Protein AF-A0A7V4W7B2-F1 (afdb_monomer)

Foldseek 3Di:
DVCQVVLAQVNVVVQVVPDDPDDDDDDDPVSVVSSNPRPPPDPDPDCVVVVVVVVVVD

Sequence (58 aa):
TQHYMMLQRNLLYTAVTRARRLVVLVGSKKAIAIAVRNNRINERNTRLALRLSAQASA

Solvent-accessible surface area (backbone atoms only — not comparable to full-atom values): 3826 Å² total; per-residue (Å²): 123,94,59,62,93,64,40,27,30,70,54,54,50,53,62,59,68,70,44,91,86,72,83,83,91,83,81,56,70,66,56,52,52,46,10,64,67,33,67,74,75,75,85,70,96,66,65,62,67,62,54,54,57,58,60,76,74,110

Structure (mmCIF, N/CA/C/O backbone):
data_AF-A0A7V4W7B2-F1
#
_entry.id   AF-A0A7V4W7B2-F1
#
loop_
_atom_site.group_PDB
_atom_site.id
_atom_site.type_symbol
_atom_site.label_atom_id
_atom_site.label_alt_id
_atom_site.label_comp_id
_atom_site.label_asym_id
_atom_site.label_entity_id
_atom_site.label_seq_id
_atom_site.pdbx_PDB_ins_code
_atom_site.Cartn_x
_atom_site.Cartn_y
_atom_site.Cartn_z
_atom_site.occupancy
_atom_site.B_iso_or_equiv
_atom_site.auth_seq_id
_atom_site.auth_comp_id
_atom_site.auth_asym_id
_atom_site.auth_atom_id
_atom_site.pdbx_PDB_model_num
ATOM 1 N N . THR A 1 1 ? 18.265 3.156 -2.644 1.00 58.22 1 THR A N 1
ATOM 2 C CA . THR A 1 1 ? 16.821 2.867 -2.454 1.00 58.22 1 THR A CA 1
ATOM 3 C C . THR A 1 1 ? 16.146 3.999 -1.677 1.00 58.22 1 THR A C 1
ATOM 5 O O . THR A 1 1 ? 15.675 3.800 -0.566 1.00 58.22 1 THR A O 1
ATOM 8 N N . GLN A 1 2 ? 16.079 5.208 -2.251 1.00 65.25 2 GLN A N 1
ATOM 9 C CA . GLN A 1 2 ? 15.717 6.429 -1.503 1.00 65.25 2 GLN A CA 1
ATOM 10 C C . GLN A 1 2 ? 14.263 6.451 -0.981 1.00 65.25 2 GLN A C 1
ATOM 12 O O . GLN A 1 2 ? 13.995 7.039 0.057 1.00 65.25 2 GLN A O 1
ATOM 17 N N . HIS A 1 3 ? 13.328 5.765 -1.647 1.00 72.69 3 HIS A N 1
ATOM 18 C CA . HIS A 1 3 ? 11.894 5.811 -1.307 1.00 72.69 3 HIS A CA 1
ATOM 19 C C . HIS A 1 3 ? 11.352 4.530 -0.663 1.00 72.69 3 HIS A C 1
ATOM 21 O O . HIS A 1 3 ? 10.141 4.371 -0.546 1.00 72.69 3 HIS A O 1
ATOM 27 N N . TYR A 1 4 ? 12.222 3.603 -0.250 1.00 76.69 4 TYR A N 1
ATOM 28 C CA . TYR A 1 4 ? 11.803 2.282 0.236 1.00 76.69 4 TYR A CA 1
ATOM 29 C C . TYR A 1 4 ? 10.801 2.355 1.403 1.00 76.69 4 TYR A C 1
ATOM 31 O O . TYR A 1 4 ? 9.825 1.611 1.417 1.00 76.69 4 TYR A O 1
ATOM 39 N N . MET A 1 5 ? 10.983 3.310 2.323 1.00 79.12 5 MET A N 1
ATOM 40 C CA . MET A 1 5 ? 10.084 3.520 3.468 1.00 79.12 5 MET A CA 1
ATOM 41 C C . MET A 1 5 ? 8.674 3.984 3.072 1.00 79.12 5 MET A C 1
ATOM 43 O O . MET A 1 5 ? 7.715 3.725 3.796 1.00 79.12 5 MET A O 1
ATOM 47 N N . MET A 1 6 ? 8.533 4.629 1.910 1.00 84.12 6 MET A N 1
ATOM 48 C CA . MET A 1 6 ? 7.254 5.124 1.391 1.00 84.12 6 MET A CA 1
ATOM 49 C C . MET A 1 6 ? 6.504 4.086 0.546 1.00 84.12 6 MET A C 1
ATOM 51 O O . MET A 1 6 ? 5.371 4.333 0.140 1.00 84.12 6 MET A O 1
ATOM 55 N N . LEU A 1 7 ? 7.094 2.916 0.275 1.00 87.88 7 LEU A N 1
ATOM 56 C CA . LEU A 1 7 ? 6.434 1.844 -0.473 1.00 87.88 7 LEU A CA 1
ATOM 57 C C . LEU A 1 7 ? 5.392 1.143 0.407 1.00 87.88 7 LEU A C 1
ATOM 59 O O . LEU A 1 7 ? 5.620 0.040 0.901 1.00 87.88 7 LEU A O 1
ATOM 63 N N . GLN A 1 8 ? 4.251 1.797 0.605 1.00 89.38 8 GLN A N 1
ATOM 64 C CA . GLN A 1 8 ? 3.112 1.323 1.388 1.00 89.38 8 GLN A CA 1
ATOM 65 C C . GLN A 1 8 ? 1.839 1.295 0.533 1.00 89.38 8 GLN A C 1
ATOM 67 O O . GLN A 1 8 ? 1.670 2.107 -0.387 1.00 89.38 8 GLN A O 1
ATOM 72 N N . ARG A 1 9 ? 0.915 0.380 0.851 1.00 91.44 9 ARG A N 1
ATOM 73 C CA . ARG A 1 9 ? -0.320 0.187 0.073 1.00 91.44 9 ARG A CA 1
ATOM 74 C C . ARG A 1 9 ? -1.217 1.423 0.091 1.00 91.44 9 ARG A C 1
ATOM 76 O O . ARG A 1 9 ? -1.766 1.789 -0.942 1.00 91.44 9 ARG A O 1
ATOM 83 N N . ASN A 1 10 ? -1.354 2.068 1.245 1.00 91.06 10 ASN A N 1
ATOM 84 C CA . ASN A 1 10 ? -2.149 3.287 1.424 1.00 91.06 10 ASN A CA 1
ATOM 85 C C . ASN A 1 10 ? -1.665 4.442 0.527 1.00 91.06 10 ASN A C 1
ATOM 87 O O . ASN A 1 10 ? -2.487 5.140 -0.071 1.00 91.06 10 ASN A O 1
ATOM 91 N N . LEU A 1 11 ? -0.349 4.621 0.387 1.00 91.44 11 LEU A N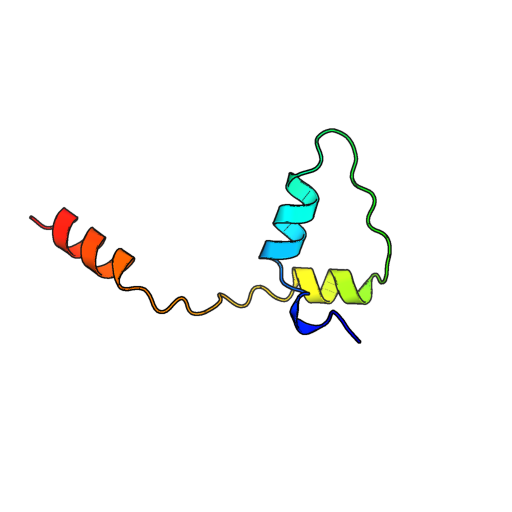 1
ATOM 92 C CA . LEU A 1 11 ? 0.219 5.681 -0.441 1.00 91.44 11 LEU A CA 1
ATOM 93 C C . LEU A 1 11 ? 0.006 5.393 -1.930 1.00 91.44 11 LEU A C 1
ATOM 95 O O . LEU A 1 11 ? -0.442 6.272 -2.667 1.00 91.44 11 LEU A O 1
ATOM 99 N N . LEU A 1 12 ? 0.253 4.150 -2.359 1.00 92.50 12 LEU A N 1
ATOM 100 C CA . LEU A 1 12 ? 0.007 3.734 -3.740 1.00 92.50 12 LEU A CA 1
ATOM 101 C C . LEU A 1 12 ? -1.480 3.847 -4.107 1.00 92.50 12 LEU A C 1
ATOM 103 O O . LEU A 1 12 ? -1.805 4.396 -5.156 1.00 92.50 12 LEU A O 1
ATOM 107 N N . TYR A 1 13 ? -2.378 3.387 -3.231 1.00 93.06 13 TYR A N 1
ATOM 108 C CA . TYR A 1 13 ? -3.826 3.501 -3.418 1.00 93.06 13 TYR A CA 1
ATOM 109 C C . TYR A 1 13 ? -4.253 4.959 -3.611 1.00 93.06 13 TYR A C 1
ATOM 111 O O . TYR A 1 13 ? -4.974 5.259 -4.555 1.00 93.06 13 TYR A O 1
ATOM 119 N N . THR A 1 14 ? -3.741 5.873 -2.783 1.00 93.81 14 THR A N 1
ATOM 120 C CA . THR A 1 14 ? -4.026 7.313 -2.896 1.00 93.81 14 THR A CA 1
ATOM 121 C C . THR A 1 14 ? -3.526 7.901 -4.219 1.00 93.81 14 THR A C 1
ATOM 123 O O . THR A 1 14 ? -4.215 8.707 -4.844 1.00 93.81 14 THR A O 1
ATOM 126 N N . ALA A 1 15 ? -2.330 7.508 -4.668 1.00 93.38 15 ALA A N 1
ATOM 127 C CA . ALA A 1 15 ? -1.785 7.978 -5.940 1.00 93.38 15 ALA A CA 1
ATOM 128 C C . ALA A 1 15 ? -2.646 7.519 -7.129 1.00 93.38 15 ALA A C 1
ATOM 130 O O . ALA A 1 15 ? -2.919 8.314 -8.027 1.00 93.38 15 ALA A O 1
ATOM 131 N N . VAL A 1 16 ? -3.107 6.264 -7.105 1.00 95.56 16 VAL A N 1
ATOM 132 C CA . VAL A 1 16 ? -3.955 5.685 -8.157 1.00 95.56 16 VAL A CA 1
ATOM 133 C C . VAL A 1 16 ? -5.345 6.325 -8.167 1.00 95.56 16 VAL A C 1
ATOM 135 O O . VAL A 1 16 ? -5.814 6.731 -9.227 1.00 95.56 16 VAL A O 1
ATOM 138 N N . THR A 1 17 ? -5.996 6.469 -7.010 1.00 95.75 17 THR A N 1
ATOM 139 C CA . THR A 1 17 ? -7.378 6.979 -6.935 1.00 95.75 17 THR A CA 1
ATOM 140 C C . THR A 1 17 ? -7.503 8.483 -7.169 1.00 95.75 17 THR A C 1
ATOM 142 O O . THR A 1 17 ? -8.597 8.958 -7.463 1.00 95.75 17 THR A O 1
ATOM 145 N N . ARG A 1 18 ? -6.406 9.251 -7.107 1.00 96.56 18 ARG A N 1
ATOM 146 C CA . ARG A 1 18 ? -6.418 10.673 -7.493 1.00 96.56 18 ARG A CA 1
ATOM 147 C C . ARG A 1 18 ? -6.548 10.918 -8.995 1.00 96.56 18 ARG A C 1
ATOM 149 O O . ARG A 1 18 ? -6.885 12.035 -9.391 1.00 96.56 18 ARG A O 1
ATOM 156 N N . ALA A 1 19 ? -6.268 9.934 -9.842 1.00 96.50 19 ALA A N 1
ATOM 157 C CA . ALA A 1 19 ? -6.386 10.123 -11.278 1.00 96.50 19 ALA A CA 1
ATOM 158 C C . ALA A 1 19 ? -7.832 9.970 -11.752 1.00 96.50 19 ALA A C 1
ATOM 160 O O . ALA A 1 19 ? -8.532 9.031 -11.392 1.00 96.50 19 ALA A O 1
ATOM 161 N N . ARG A 1 20 ? -8.271 10.891 -12.615 1.00 96.44 20 ARG A N 1
ATOM 162 C CA . ARG A 1 20 ? -9.671 10.964 -13.064 1.00 96.44 20 ARG A CA 1
ATOM 163 C C . ARG A 1 20 ? -9.967 10.192 -14.348 1.00 96.44 20 ARG A C 1
ATOM 165 O O . ARG A 1 20 ? -11.121 9.885 -14.609 1.00 96.44 20 ARG A O 1
ATOM 172 N N . ARG A 1 21 ? -8.958 9.966 -15.195 1.00 96.62 21 ARG A N 1
ATOM 173 C CA . ARG A 1 21 ? -9.140 9.385 -16.541 1.00 96.62 21 ARG A CA 1
ATOM 174 C C . ARG A 1 21 ? -8.050 8.388 -16.926 1.00 96.62 21 ARG A C 1
ATOM 176 O O . ARG A 1 21 ? -8.356 7.399 -17.574 1.00 96.62 21 ARG A O 1
ATOM 183 N N . LEU A 1 22 ? -6.798 8.633 -16.535 1.00 97.00 22 LEU A N 1
ATOM 184 C CA . LEU A 1 22 ? -5.663 7.764 -16.847 1.00 97.00 22 LEU A CA 1
ATOM 185 C C . LEU A 1 22 ? -4.602 7.848 -15.741 1.00 97.00 22 LEU A C 1
ATOM 187 O O . LEU A 1 22 ? -4.307 8.940 -15.257 1.00 97.00 22 LEU A O 1
ATOM 191 N N . VAL A 1 23 ? -4.012 6.704 -15.384 1.00 96.31 23 VAL A N 1
ATOM 192 C CA . VAL A 1 23 ? -2.826 6.590 -14.519 1.00 96.31 23 VAL A CA 1
ATOM 193 C C . VAL A 1 23 ? -1.723 5.910 -15.312 1.00 96.31 23 VAL A C 1
ATOM 195 O O . VAL A 1 23 ? -1.948 4.844 -15.879 1.00 96.31 23 VAL A O 1
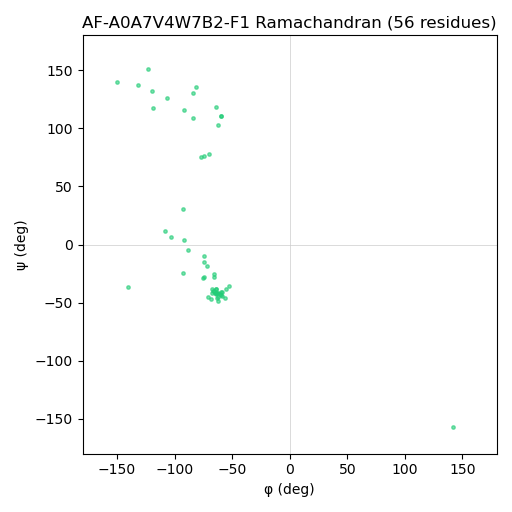ATOM 198 N N . VAL A 1 24 ? -0.519 6.477 -15.287 1.00 96.00 24 VAL A N 1
ATOM 199 C CA . VAL A 1 24 ? 0.687 5.822 -15.805 1.00 96.00 24 VAL A CA 1
ATOM 200 C C . VAL A 1 24 ? 1.672 5.651 -14.653 1.00 96.00 24 VAL A C 1
ATOM 202 O O . VAL A 1 24 ? 2.107 6.629 -14.050 1.00 96.00 24 VAL A O 1
ATOM 205 N N . LEU A 1 25 ? 2.006 4.401 -14.324 1.00 93.75 25 LEU A N 1
ATOM 206 C CA . LEU A 1 25 ? 2.994 4.076 -13.294 1.00 93.75 25 LEU A CA 1
ATOM 207 C C . LEU A 1 25 ? 4.374 3.937 -13.938 1.00 93.75 25 LEU A C 1
ATOM 209 O O . LEU A 1 25 ? 4.606 3.017 -14.719 1.00 93.75 25 LEU A O 1
ATOM 213 N N . VAL A 1 26 ? 5.298 4.826 -13.577 1.00 93.88 26 VAL A N 1
ATOM 214 C CA . VAL A 1 26 ? 6.684 4.798 -14.061 1.00 93.88 26 VAL A CA 1
ATOM 215 C C . VAL A 1 26 ? 7.601 4.326 -12.937 1.00 93.88 26 VAL A C 1
ATOM 217 O O . VAL A 1 26 ? 7.586 4.879 -11.839 1.00 93.88 26 VAL A O 1
ATOM 220 N N . GLY A 1 27 ? 8.400 3.291 -13.200 1.00 89.38 27 GLY A N 1
ATOM 221 C CA . GLY A 1 27 ? 9.381 2.774 -12.249 1.00 89.38 27 GLY A CA 1
ATOM 222 C C . GLY A 1 27 ? 9.497 1.252 -12.261 1.00 89.38 27 GLY A C 1
ATOM 223 O O . GLY A 1 27 ? 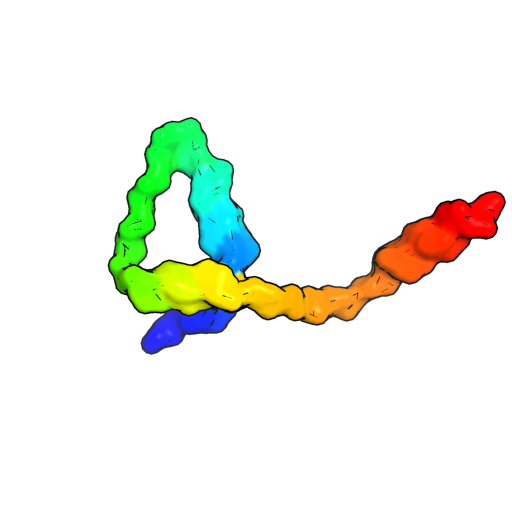9.180 0.578 -13.237 1.00 89.38 27 GLY A O 1
ATOM 224 N N . SER A 1 28 ? 9.983 0.693 -11.152 1.00 92.94 28 SER A N 1
ATOM 225 C CA . SER A 1 28 ? 10.248 -0.742 -11.036 1.00 92.94 28 SER A CA 1
ATOM 226 C C . SER A 1 28 ? 9.001 -1.538 -10.647 1.00 92.94 28 SER A C 1
ATOM 228 O O . SER A 1 28 ? 8.382 -1.272 -9.613 1.00 92.94 28 SER A O 1
ATOM 230 N N . LYS A 1 29 ? 8.722 -2.622 -11.386 1.00 92.56 29 LYS A N 1
ATOM 231 C CA . LYS A 1 29 ? 7.706 -3.626 -11.012 1.00 92.56 29 LYS A CA 1
ATOM 232 C C . LYS A 1 29 ? 7.921 -4.161 -9.591 1.00 92.56 29 LYS A C 1
ATOM 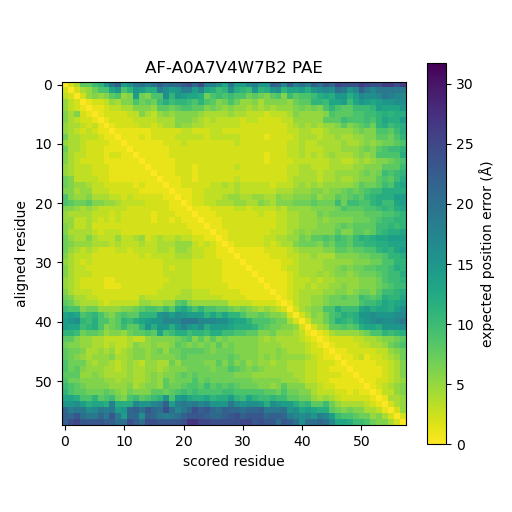234 O O . LYS A 1 29 ? 6.958 -4.371 -8.858 1.00 92.56 29 LYS A O 1
ATOM 239 N N . LYS A 1 30 ? 9.184 -4.318 -9.167 1.00 92.25 30 LYS A N 1
ATOM 240 C CA . LYS A 1 30 ? 9.542 -4.762 -7.811 1.00 92.25 30 LYS A CA 1
ATOM 241 C C . LYS A 1 30 ? 9.096 -3.753 -6.751 1.00 92.25 30 LYS A C 1
ATOM 243 O O . LYS A 1 30 ? 8.561 -4.158 -5.726 1.00 92.25 30 LYS A O 1
ATOM 248 N N . ALA A 1 31 ? 9.277 -2.456 -6.999 1.00 91.12 31 ALA A N 1
ATOM 249 C CA . ALA A 1 31 ? 8.861 -1.408 -6.067 1.00 91.12 31 ALA A CA 1
ATOM 250 C C . ALA A 1 31 ? 7.334 -1.375 -5.900 1.00 91.12 31 ALA A C 1
ATOM 252 O O . ALA A 1 31 ? 6.843 -1.292 -4.776 1.00 91.12 31 ALA A O 1
ATOM 253 N N . ILE A 1 32 ? 6.591 -1.534 -7.000 1.00 91.31 32 ILE A N 1
ATOM 254 C CA . ILE A 1 32 ? 5.124 -1.632 -6.973 1.00 91.31 32 ILE A CA 1
ATOM 255 C C . ILE A 1 32 ? 4.689 -2.878 -6.192 1.00 91.31 32 ILE A C 1
ATOM 257 O O . ILE A 1 32 ? 3.841 -2.781 -5.308 1.00 91.31 32 ILE A O 1
ATOM 261 N N . ALA A 1 33 ? 5.305 -4.037 -6.447 1.00 92.62 33 ALA A N 1
ATOM 262 C CA . ALA A 1 33 ? 5.001 -5.267 -5.718 1.00 92.62 33 ALA A CA 1
ATOM 263 C C . ALA A 1 33 ? 5.261 -5.133 -4.206 1.00 92.62 33 ALA A C 1
ATOM 265 O O . ALA A 1 33 ? 4.450 -5.595 -3.404 1.00 92.62 33 ALA A O 1
ATOM 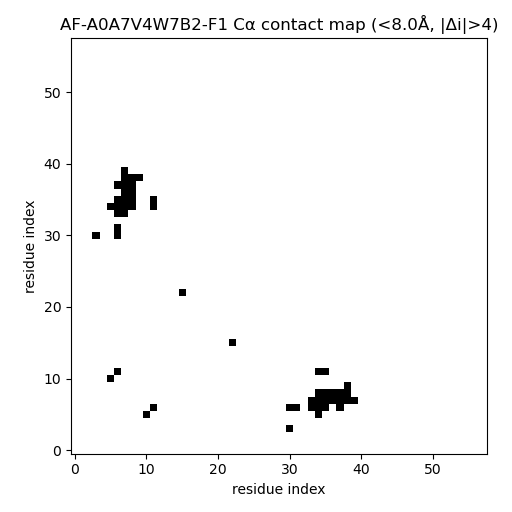266 N N . ILE A 1 34 ? 6.354 -4.468 -3.811 1.00 91.94 34 ILE A N 1
ATOM 267 C CA . ILE A 1 34 ? 6.646 -4.163 -2.403 1.00 91.94 34 ILE A CA 1
ATOM 268 C C . ILE A 1 34 ? 5.554 -3.260 -1.820 1.00 91.94 34 ILE A C 1
ATOM 270 O O . ILE A 1 34 ? 5.006 -3.594 -0.773 1.00 91.94 34 ILE A O 1
ATOM 274 N N . ALA A 1 35 ? 5.182 -2.176 -2.508 1.00 91.19 35 ALA A N 1
ATOM 275 C CA . ALA A 1 35 ? 4.146 -1.257 -2.037 1.00 91.19 35 ALA A CA 1
ATOM 276 C C . ALA A 1 35 ? 2.781 -1.942 -1.870 1.00 91.19 35 ALA A C 1
ATOM 278 O O . ALA A 1 35 ? 2.116 -1.752 -0.855 1.00 91.19 35 ALA A O 1
ATOM 279 N N . VAL A 1 36 ? 2.381 -2.797 -2.816 1.00 91.19 36 VAL A N 1
ATOM 280 C CA . VAL A 1 36 ? 1.117 -3.550 -2.744 1.00 91.19 36 VAL A CA 1
ATOM 281 C C . VAL A 1 36 ? 1.128 -4.570 -1.600 1.00 91.19 36 VAL A C 1
ATOM 283 O O . VAL A 1 36 ? 0.112 -4.736 -0.917 1.00 91.19 36 VAL A O 1
ATOM 286 N N . ARG A 1 37 ? 2.252 -5.261 -1.373 1.00 90.69 37 ARG A N 1
ATOM 287 C CA . ARG A 1 37 ? 2.394 -6.250 -0.288 1.00 90.69 37 ARG A CA 1
ATOM 288 C C . ARG A 1 37 ? 2.518 -5.600 1.089 1.00 90.69 37 ARG A C 1
ATOM 290 O O . ARG A 1 37 ? 2.109 -6.204 2.076 1.00 90.69 37 ARG A O 1
ATOM 297 N N . ASN A 1 38 ? 3.041 -4.378 1.165 1.00 87.12 38 ASN A N 1
ATOM 298 C CA . ASN A 1 38 ? 3.196 -3.640 2.411 1.00 87.12 38 ASN A CA 1
ATOM 299 C C . ASN A 1 38 ? 1.857 -3.044 2.877 1.00 87.12 38 ASN A C 1
ATOM 301 O O . ASN A 1 38 ? 1.597 -1.845 2.758 1.00 87.12 38 ASN A O 1
ATOM 305 N N . ASN A 1 39 ? 1.007 -3.922 3.410 1.00 77.25 39 ASN A N 1
ATOM 306 C CA . ASN A 1 39 ? -0.223 -3.579 4.117 1.00 77.25 39 ASN A CA 1
ATOM 307 C C . ASN A 1 39 ? 0.013 -3.459 5.631 1.00 77.25 39 ASN A C 1
ATOM 309 O O . ASN A 1 39 ? -0.873 -3.792 6.416 1.00 77.25 39 ASN A O 1
ATOM 313 N N . ARG A 1 40 ? 1.219 -3.056 6.062 1.00 73.94 40 ARG A N 1
ATOM 314 C CA . ARG A 1 40 ? 1.465 -2.806 7.484 1.00 73.94 40 ARG A CA 1
ATOM 315 C C . ARG A 1 40 ? 0.503 -1.717 7.937 1.00 73.94 40 ARG A C 1
ATOM 317 O O . ARG A 1 40 ? 0.604 -0.568 7.508 1.00 73.94 40 ARG A O 1
ATOM 324 N N . ILE A 1 41 ? -0.452 -2.112 8.771 1.00 64.50 41 ILE A N 1
ATOM 325 C CA . ILE A 1 41 ? -1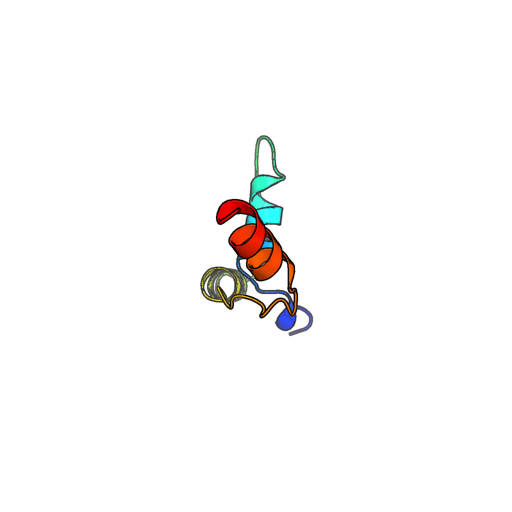.294 -1.192 9.519 1.00 64.50 41 ILE A CA 1
ATOM 326 C C . ILE A 1 41 ? -0.316 -0.392 10.370 1.00 64.50 41 ILE A C 1
ATOM 328 O O . ILE A 1 41 ? 0.355 -0.951 11.231 1.00 64.50 41 ILE A O 1
ATOM 332 N N . ASN A 1 42 ? -0.155 0.892 10.059 1.00 72.56 42 ASN A N 1
ATOM 333 C CA . ASN A 1 42 ? 0.623 1.763 10.921 1.00 72.56 42 ASN A CA 1
ATOM 334 C C . ASN A 1 42 ? -0.129 1.825 12.253 1.00 72.56 42 ASN A C 1
ATOM 336 O O . ASN A 1 42 ? -1.298 2.223 12.256 1.00 72.56 42 ASN A O 1
ATOM 340 N N . GLU A 1 43 ? 0.494 1.378 13.342 1.00 80.62 43 GLU A N 1
ATOM 341 C CA . GLU A 1 43 ? -0.105 1.457 14.670 1.00 80.62 43 GLU A CA 1
ATOM 342 C C . GLU A 1 43 ? -0.311 2.932 15.007 1.00 80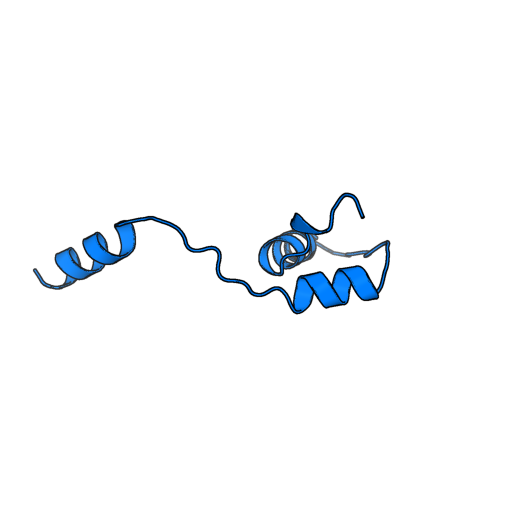.62 43 GLU A C 1
ATOM 344 O O . GLU A 1 43 ? 0.619 3.690 15.285 1.00 80.62 43 GLU A O 1
ATOM 349 N N . ARG A 1 44 ? -1.562 3.379 14.892 1.00 87.00 44 ARG A N 1
ATOM 350 C CA . ARG A 1 44 ? -1.935 4.743 15.243 1.00 87.00 44 ARG A CA 1
ATOM 351 C C . ARG A 1 44 ? -2.187 4.763 16.738 1.00 87.00 44 ARG A C 1
ATOM 353 O O . ARG A 1 44 ? -3.215 4.268 17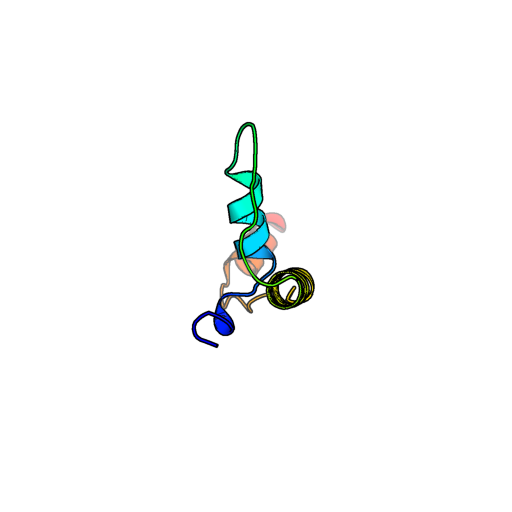.191 1.00 87.00 44 ARG A O 1
ATOM 360 N N . ASN A 1 45 ? -1.285 5.389 17.483 1.00 91.50 45 ASN A N 1
ATOM 361 C CA . ASN A 1 45 ? -1.469 5.656 18.907 1.00 91.50 45 ASN A CA 1
ATOM 362 C C . ASN A 1 45 ? -2.559 6.724 19.107 1.00 91.50 45 ASN A C 1
ATOM 364 O O . ASN A 1 45 ? -2.276 7.899 19.327 1.00 91.50 45 ASN A O 1
ATOM 368 N N . THR A 1 46 ? -3.825 6.316 18.982 1.00 90.81 46 THR A N 1
ATOM 369 C CA . THR A 1 46 ? -5.012 7.160 19.157 1.00 90.81 46 THR A CA 1
ATOM 370 C C . THR A 1 46 ? -6.039 6.486 20.059 1.00 90.81 46 THR A C 1
ATOM 372 O O . THR A 1 46 ? -6.324 5.299 19.930 1.00 90.81 46 THR A O 1
ATOM 375 N N . ARG A 1 47 ? -6.638 7.262 20.970 1.00 93.81 47 ARG A N 1
ATOM 376 C CA . ARG A 1 47 ? -7.712 6.803 21.871 1.00 93.81 47 ARG A CA 1
ATOM 377 C C . ARG A 1 47 ? -9.117 7.037 21.306 1.00 93.81 47 ARG A C 1
ATOM 379 O O . ARG A 1 47 ? -10.095 6.789 22.003 1.00 93.81 47 ARG A O 1
ATOM 386 N N . LEU A 1 48 ? -9.241 7.529 20.069 1.00 93.56 48 LEU A N 1
ATOM 387 C CA . LEU A 1 48 ? -10.540 7.874 19.480 1.00 93.56 48 LEU A CA 1
ATOM 388 C C . LEU A 1 48 ? -11.486 6.667 19.412 1.00 93.56 48 LEU A C 1
ATOM 390 O O . LEU A 1 48 ? -12.644 6.791 19.792 1.00 93.56 48 LEU A O 1
ATOM 394 N N . ALA A 1 49 ? -10.982 5.502 18.997 1.00 92.69 49 ALA A N 1
ATOM 395 C CA . ALA A 1 49 ? -11.787 4.283 18.903 1.00 92.69 49 ALA A CA 1
ATOM 396 C C . ALA A 1 49 ? -12.407 3.891 20.257 1.00 92.69 49 ALA A C 1
ATOM 398 O O . ALA A 1 49 ? -13.600 3.619 20.327 1.00 92.69 49 ALA A O 1
ATOM 399 N N . LEU A 1 50 ? -11.616 3.962 21.336 1.00 94.44 50 LEU A N 1
ATOM 400 C CA . LEU A 1 50 ? -12.072 3.682 22.702 1.00 94.44 50 LEU A CA 1
ATOM 401 C C . LEU A 1 50 ? -13.132 4.685 23.184 1.00 94.44 50 LEU A C 1
ATOM 403 O O . LEU A 1 50 ? -14.076 4.312 23.873 1.00 94.44 50 LEU A O 1
ATOM 407 N N . ARG A 1 51 ? -12.991 5.969 22.826 1.00 94.19 51 ARG A N 1
ATOM 408 C CA . ARG A 1 51 ? -13.970 7.007 23.196 1.00 94.19 51 ARG A CA 1
ATOM 409 C C . ARG A 1 51 ? -15.312 6.802 22.494 1.00 94.19 51 ARG A C 1
ATOM 411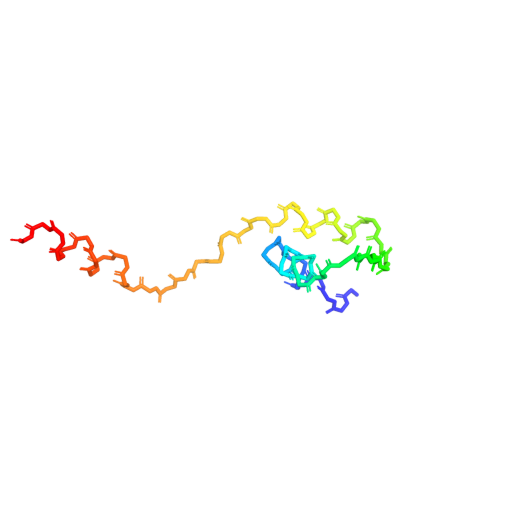 O O . ARG A 1 51 ? -16.347 6.933 23.134 1.00 94.19 51 ARG A O 1
ATOM 418 N N . LEU A 1 52 ? -15.292 6.451 21.206 1.00 95.56 52 LEU A N 1
ATOM 419 C CA . LEU A 1 52 ? -16.512 6.196 20.435 1.00 95.56 52 LEU A CA 1
ATOM 420 C C . LEU A 1 52 ? -17.264 4.956 20.940 1.00 95.56 52 LEU A C 1
ATOM 422 O O . LEU A 1 52 ? -18.486 4.997 21.045 1.00 95.56 52 LEU A O 1
ATOM 426 N N . SER A 1 53 ? -16.556 3.876 21.299 1.00 94.69 53 SER A N 1
ATOM 427 C CA . SER A 1 53 ? -17.199 2.668 21.840 1.00 94.69 53 SER A CA 1
ATOM 428 C C . SER A 1 53 ? -17.828 2.903 23.215 1.00 94.69 53 SER A C 1
ATOM 430 O O . SER A 1 53 ? -18.914 2.395 23.488 1.00 94.69 53 SER A O 1
ATOM 432 N N . ALA A 1 54 ? -17.171 3.696 24.070 1.00 92.12 54 ALA A N 1
ATOM 433 C CA . ALA A 1 54 ? -17.716 4.076 25.371 1.00 92.12 54 ALA A CA 1
ATOM 434 C C . ALA A 1 54 ? -18.997 4.921 25.244 1.00 92.12 54 ALA A C 1
ATOM 436 O O . ALA A 1 54 ? -19.930 4.720 26.012 1.00 92.12 54 ALA A O 1
ATOM 437 N N . GLN A 1 55 ? -19.070 5.826 24.261 1.00 83.44 55 GLN A N 1
ATOM 438 C CA . GLN A 1 55 ? -20.235 6.692 24.055 1.00 83.44 55 GLN A CA 1
ATOM 439 C C . GLN A 1 55 ? -21.439 5.966 23.435 1.00 83.44 55 GLN A C 1
ATOM 441 O O . GLN A 1 55 ? -22.568 6.348 23.700 1.00 83.44 55 GLN A O 1
ATOM 446 N N . ALA A 1 56 ? -21.219 4.919 22.636 1.00 74.94 56 ALA A N 1
ATOM 447 C CA . ALA A 1 56 ? -22.302 4.114 22.059 1.00 74.94 56 ALA A CA 1
ATOM 448 C C . ALA A 1 56 ? -22.987 3.173 23.073 1.00 74.94 56 ALA A C 1
ATOM 450 O O . ALA A 1 56 ? -23.993 2.554 22.742 1.00 74.94 56 ALA A O 1
ATOM 451 N N . SER A 1 57 ? -22.415 3.031 24.274 1.00 63.34 57 SER A N 1
ATOM 452 C CA . SER A 1 57 ? -22.915 2.154 25.345 1.00 63.34 57 SER A CA 1
ATOM 453 C C . SER A 1 57 ? -23.653 2.922 26.457 1.00 63.34 57 SER A C 1
ATOM 455 O O . SER A 1 57 ? -23.971 2.328 27.485 1.00 63.34 57 SER A O 1
ATOM 457 N N . ALA A 1 58 ? -23.878 4.227 26.266 1.00 52.66 58 ALA A N 1
ATOM 458 C CA . ALA A 1 58 ? -24.648 5.121 27.132 1.00 52.66 58 ALA A CA 1
ATOM 459 C C . ALA A 1 58 ? -25.916 5.576 26.401 1.00 52.66 58 ALA A C 1
ATOM 461 O O . ALA A 1 58 ? -26.953 5.722 27.082 1.00 52.66 58 ALA A O 1
#

Radius of gyration: 16.8 Å; Cα contacts (8 Å, |Δi|>4): 26; chains: 1; bounding box: 42×17×44 Å

Secondary structure (DSSP, 8-state):
-TTGGG--HHHHHHHHHT-SS-----S-HHHHHHHHH----------HHHHHHHHTT-

Mean predicted aligned error: 6.22 Å

pLDDT: mean 87.45, std 10.46, range [52.66, 97.0]